Protein AF-A0A3L6Q9P5-F1 (afdb_monomer_lite)

pLDDT: mean 70.02, std 10.24, range [48.38, 85.62]

Radius of gyration: 23.96 Å; chains: 1; bounding box: 40×29×68 Å

Structure (mmCIF, N/CA/C/O backbone):
data_AF-A0A3L6Q9P5-F1
#
_entry.id   AF-A0A3L6Q9P5-F1
#
loop_
_atom_site.group_PDB
_atom_site.id
_atom_site.type_symbol
_atom_site.label_atom_id
_atom_site.label_alt_id
_atom_site.label_comp_id
_atom_site.label_asym_id
_atom_site.label_entity_id
_atom_site.label_seq_id
_atom_site.pdbx_PDB_ins_code
_atom_site.Cartn_x
_atom_site.Cartn_y
_atom_site.Cartn_z
_atom_site.occupancy
_atom_site.B_iso_or_equiv
_atom_site.auth_seq_id
_atom_site.auth_comp_id
_atom_site.auth_asym_id
_atom_site.auth_atom_id
_atom_site.pdbx_PDB_model_num
ATOM 1 N N . MET A 1 1 ? 23.202 17.755 -51.683 1.00 48.38 1 MET A N 1
ATOM 2 C CA . MET A 1 1 ? 22.722 17.726 -50.285 1.00 48.38 1 MET A CA 1
ATOM 3 C C . MET A 1 1 ? 22.447 16.274 -49.878 1.00 48.38 1 MET A C 1
ATOM 5 O O . MET A 1 1 ? 21.316 15.936 -49.593 1.00 48.38 1 MET A O 1
ATOM 9 N N . ALA A 1 2 ? 23.455 15.392 -49.946 1.00 53.84 2 ALA A N 1
ATOM 10 C CA . ALA A 1 2 ? 23.299 13.937 -49.732 1.00 53.84 2 ALA A CA 1
ATOM 11 C C . ALA A 1 2 ? 24.257 13.378 -48.657 1.00 53.84 2 ALA A C 1
ATOM 13 O O . ALA A 1 2 ? 24.239 12.191 -48.345 1.00 53.84 2 ALA A O 1
ATOM 14 N N . SER A 1 3 ? 25.115 14.237 -48.105 1.00 53.34 3 SER A N 1
ATOM 15 C CA . SER A 1 3 ? 26.160 13.870 -47.145 1.00 53.34 3 SER A CA 1
ATOM 16 C C . SER A 1 3 ? 25.655 13.886 -45.698 1.00 53.34 3 SER A C 1
ATOM 18 O O . SER A 1 3 ? 26.234 13.224 -44.838 1.00 53.34 3 SER A O 1
ATOM 20 N N . ASP A 1 4 ? 24.562 14.612 -45.441 1.00 56.06 4 ASP A N 1
ATOM 21 C CA . ASP A 1 4 ? 24.043 14.863 -44.095 1.00 56.06 4 ASP A CA 1
ATOM 22 C C . ASP A 1 4 ? 23.102 13.743 -43.622 1.00 56.06 4 ASP A C 1
ATOM 24 O O . ASP A 1 4 ? 23.199 13.319 -42.473 1.00 56.06 4 ASP A O 1
ATOM 28 N N . ASP A 1 5 ? 22.294 13.152 -44.510 1.00 55.97 5 ASP A N 1
ATOM 29 C CA . ASP A 1 5 ? 21.414 12.014 -44.186 1.00 55.97 5 ASP A CA 1
ATOM 30 C C . ASP A 1 5 ? 22.186 10.725 -43.864 1.00 55.97 5 ASP A C 1
ATOM 32 O O . ASP A 1 5 ? 21.806 9.962 -42.972 1.00 55.97 5 ASP A O 1
ATOM 36 N N . LEU A 1 6 ? 23.320 10.493 -44.540 1.00 53.56 6 LEU A N 1
ATOM 37 C CA . LEU A 1 6 ? 24.189 9.340 -44.273 1.00 53.56 6 LEU A CA 1
ATOM 38 C C . LEU A 1 6 ? 24.917 9.476 -42.921 1.00 53.56 6 LEU A C 1
ATOM 40 O O . LEU A 1 6 ? 25.200 8.477 -42.256 1.00 53.56 6 LEU A O 1
ATOM 44 N N . SER A 1 7 ? 25.214 10.715 -42.514 1.00 59.97 7 SER A N 1
ATOM 45 C CA . SER A 1 7 ? 25.805 11.047 -41.213 1.00 59.97 7 SER A CA 1
ATOM 46 C C . SER A 1 7 ? 24.769 10.912 -40.095 1.00 59.97 7 SER A C 1
ATOM 48 O O . SER A 1 7 ? 25.009 10.225 -39.102 1.00 59.97 7 SER A O 1
ATOM 50 N N . LEU A 1 8 ? 23.569 11.458 -40.306 1.00 57.88 8 LEU A N 1
ATOM 51 C CA . LEU A 1 8 ? 22.449 11.382 -39.373 1.00 57.88 8 LEU A CA 1
ATOM 52 C C . LEU A 1 8 ? 22.024 9.924 -39.120 1.00 57.88 8 LEU A C 1
ATOM 54 O O . LEU A 1 8 ? 21.905 9.500 -37.971 1.00 57.88 8 LEU A O 1
ATOM 58 N N . GLY A 1 9 ? 21.885 9.121 -40.181 1.00 60.25 9 GLY A N 1
ATOM 59 C CA . GLY A 1 9 ? 21.543 7.699 -40.083 1.00 60.25 9 GLY A CA 1
ATOM 60 C C . GLY A 1 9 ? 22.592 6.867 -39.337 1.00 60.25 9 GLY A C 1
ATOM 61 O O . GLY A 1 9 ? 22.243 5.968 -38.571 1.00 60.25 9 GLY A O 1
ATOM 62 N N . ARG A 1 10 ? 23.882 7.198 -39.483 1.00 59.78 10 ARG A N 1
ATOM 63 C CA . ARG A 1 10 ? 24.976 6.574 -38.717 1.00 59.78 10 ARG A CA 1
ATOM 64 C C . ARG A 1 10 ? 24.961 6.969 -37.245 1.00 59.78 10 ARG A C 1
ATOM 66 O O . ARG A 1 10 ? 25.174 6.110 -36.394 1.00 59.78 10 ARG A O 1
ATOM 73 N N . VAL A 1 11 ? 24.669 8.231 -36.938 1.00 59.66 11 VAL A N 1
ATOM 74 C CA . VAL A 1 11 ? 24.519 8.706 -35.556 1.00 59.66 11 VAL A CA 1
ATOM 75 C C . VAL A 1 11 ? 23.348 7.996 -34.874 1.00 59.66 11 VAL A C 1
ATOM 77 O O . VAL A 1 11 ? 23.521 7.474 -33.775 1.00 59.66 11 VAL A O 1
ATOM 80 N N . PHE A 1 12 ? 22.197 7.859 -35.537 1.00 58.56 12 PHE A N 1
ATOM 81 C CA . PHE A 1 12 ? 21.067 7.098 -34.995 1.00 58.56 12 PHE A CA 1
ATOM 82 C C . PHE A 1 12 ? 21.378 5.607 -34.821 1.00 58.56 12 PHE A C 1
ATOM 84 O O . PHE A 1 12 ? 21.049 5.042 -33.780 1.00 58.56 12 PHE A O 1
ATOM 91 N N . ALA A 1 13 ? 22.058 4.969 -35.778 1.00 59.28 13 ALA A N 1
ATOM 92 C CA . ALA A 1 13 ? 22.446 3.562 -35.664 1.00 59.28 13 ALA A CA 1
ATOM 93 C C . ALA A 1 13 ? 23.409 3.309 -34.488 1.00 59.28 13 ALA A C 1
ATOM 95 O O . ALA A 1 13 ? 23.267 2.315 -33.778 1.00 59.28 13 ALA A O 1
ATOM 96 N N . VAL A 1 14 ? 24.350 4.224 -34.233 1.00 58.88 14 VAL A N 1
ATOM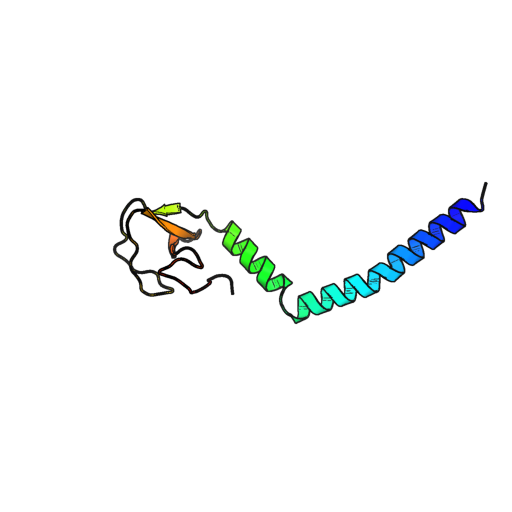 97 C CA . VAL A 1 14 ? 25.256 4.150 -33.076 1.00 58.88 14 VAL A CA 1
ATOM 98 C C . VAL A 1 14 ? 24.503 4.433 -31.775 1.00 58.88 14 VAL A C 1
ATOM 100 O O . VAL A 1 14 ? 24.668 3.698 -30.808 1.00 58.88 14 VAL A O 1
ATOM 103 N N . LEU A 1 15 ? 23.616 5.428 -31.737 1.00 55.50 15 LEU A N 1
ATOM 104 C CA . LEU A 1 15 ? 22.829 5.736 -30.539 1.00 55.50 15 LEU A CA 1
ATOM 105 C C . LEU A 1 15 ? 21.878 4.591 -30.158 1.00 55.50 15 LEU A C 1
ATOM 107 O O . LEU A 1 15 ? 21.799 4.233 -28.984 1.00 55.50 15 LEU A O 1
ATOM 111 N N . LEU A 1 16 ? 21.204 3.965 -31.127 1.00 54.03 16 LEU A N 1
ATOM 112 C CA . LEU A 1 16 ? 20.307 2.821 -30.906 1.00 54.03 16 LEU A CA 1
ATOM 113 C C . LEU A 1 16 ? 21.075 1.509 -30.649 1.00 54.03 16 LEU A C 1
ATOM 115 O O . LEU A 1 16 ? 20.645 0.672 -29.851 1.00 54.03 16 LEU A O 1
ATOM 119 N N . GLY A 1 17 ? 22.242 1.346 -31.276 1.00 57.62 17 GLY A N 1
ATOM 120 C CA . GLY A 1 17 ? 23.120 0.188 -31.099 1.00 57.62 17 GLY A CA 1
ATOM 121 C C . GLY A 1 17 ? 23.878 0.181 -29.769 1.00 57.62 17 GLY A C 1
ATOM 122 O O . GLY A 1 17 ? 24.083 -0.885 -29.202 1.00 57.62 17 GLY A O 1
ATOM 123 N N . VAL A 1 18 ? 24.251 1.350 -29.234 1.00 56.66 18 VAL A N 1
ATOM 124 C CA . VAL A 1 18 ? 24.952 1.493 -27.941 1.00 56.66 18 VAL A CA 1
ATOM 125 C C . VAL A 1 18 ? 23.970 1.543 -26.766 1.00 56.66 18 VAL A C 1
ATOM 127 O O . VAL A 1 18 ? 24.273 1.039 -25.684 1.00 56.66 18 VAL A O 1
ATOM 130 N N . SER A 1 19 ? 22.762 2.075 -26.970 1.00 57.75 19 SER A N 1
ATOM 131 C CA . SER A 1 19 ? 21.704 2.031 -25.950 1.00 57.75 19 SER A CA 1
ATOM 132 C C . SER A 1 19 ? 21.142 0.621 -25.747 1.00 57.75 19 SER A C 1
ATOM 134 O O . SER A 1 19 ? 20.853 0.248 -24.611 1.00 57.75 19 SER A O 1
ATOM 136 N N . SER A 1 20 ? 21.071 -0.200 -26.801 1.00 65.06 20 SER A N 1
ATOM 137 C CA . SER A 1 20 ? 20.572 -1.581 -26.728 1.00 65.06 20 SER A CA 1
ATOM 138 C C . SER A 1 20 ? 21.261 -2.458 -25.671 1.00 65.06 20 SER A C 1
ATOM 140 O O . SER A 1 20 ? 20.558 -2.971 -24.804 1.00 65.06 20 SER A O 1
ATOM 142 N N . PRO A 1 21 ? 22.595 -2.640 -25.643 1.00 72.62 21 PRO A N 1
ATOM 143 C CA . PRO A 1 21 ? 23.235 -3.516 -24.662 1.00 72.62 21 PRO A CA 1
ATOM 144 C C . PRO A 1 21 ? 23.109 -2.985 -23.232 1.00 72.62 21 PRO A C 1
ATOM 146 O O . PRO A 1 21 ? 22.934 -3.774 -22.307 1.00 72.62 21 PRO A O 1
ATOM 149 N N . VAL A 1 22 ? 23.131 -1.663 -23.030 1.00 75.56 22 VAL A N 1
ATOM 150 C CA . VAL A 1 22 ? 22.946 -1.062 -21.699 1.00 75.56 22 VAL A CA 1
ATOM 151 C C . VAL A 1 22 ? 21.527 -1.309 -21.190 1.00 75.56 22 VAL A C 1
ATOM 153 O O . VAL A 1 22 ? 21.354 -1.731 -20.047 1.00 75.56 22 VAL A O 1
ATOM 156 N N . ILE A 1 23 ? 20.517 -1.117 -22.042 1.00 76.81 23 ILE A N 1
ATOM 157 C CA . ILE A 1 23 ? 19.111 -1.374 -21.709 1.00 76.81 23 ILE A CA 1
ATOM 158 C C . ILE A 1 23 ? 18.880 -2.871 -21.471 1.00 76.81 23 ILE A C 1
ATOM 160 O O . ILE A 1 23 ? 18.220 -3.233 -20.499 1.00 76.81 23 ILE A O 1
ATOM 164 N N . ILE A 1 24 ? 19.465 -3.746 -22.293 1.00 78.62 24 ILE A N 1
ATOM 165 C CA . ILE A 1 24 ? 19.357 -5.203 -22.144 1.00 78.62 24 ILE A CA 1
ATOM 166 C C . ILE A 1 24 ? 20.001 -5.660 -20.830 1.00 78.62 24 ILE A C 1
ATOM 168 O O . ILE A 1 24 ? 19.381 -6.408 -20.078 1.00 78.62 24 I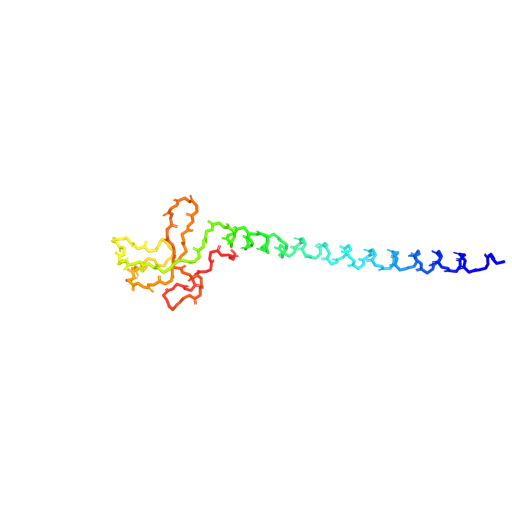LE A O 1
ATOM 172 N N . VAL A 1 25 ? 21.209 -5.192 -20.500 1.00 81.06 25 VAL A N 1
ATOM 173 C CA . VAL A 1 25 ? 21.897 -5.562 -19.250 1.00 81.06 25 VAL A CA 1
ATOM 174 C C . VAL A 1 25 ? 21.175 -4.993 -18.030 1.00 81.06 25 VAL A C 1
ATOM 176 O O . VAL A 1 25 ? 21.013 -5.699 -17.033 1.00 81.06 25 VAL A O 1
ATOM 179 N N . ALA A 1 26 ? 20.710 -3.744 -18.091 1.00 76.88 26 ALA A N 1
ATOM 180 C CA . ALA A 1 26 ? 19.913 -3.145 -17.025 1.00 76.88 26 ALA A CA 1
ATOM 181 C C . ALA A 1 26 ? 18.594 -3.906 -16.822 1.00 76.88 26 ALA A C 1
ATOM 183 O O . ALA A 1 26 ? 18.249 -4.228 -15.685 1.00 76.88 26 ALA A O 1
ATOM 184 N N . GLY A 1 27 ? 17.906 -4.262 -17.910 1.00 74.25 27 GLY A N 1
ATOM 185 C CA . GLY A 1 27 ? 16.691 -5.075 -17.898 1.00 74.25 27 GLY A CA 1
ATOM 186 C C . GLY A 1 27 ? 16.930 -6.472 -17.327 1.00 74.25 27 GLY A C 1
ATOM 187 O O . GLY A 1 27 ? 16.212 -6.890 -16.422 1.00 74.25 27 GLY A O 1
ATOM 188 N N . TYR A 1 28 ? 17.988 -7.158 -17.763 1.00 79.62 28 TYR A N 1
ATOM 189 C CA . TYR A 1 28 ? 18.380 -8.474 -17.255 1.00 79.62 28 TYR A CA 1
ATOM 190 C C . TYR A 1 28 ? 18.711 -8.437 -15.759 1.00 79.62 28 TYR A C 1
ATOM 192 O O . TYR A 1 28 ? 18.215 -9.258 -14.990 1.00 79.62 28 TYR A O 1
ATOM 200 N N . ARG A 1 29 ? 19.488 -7.444 -15.303 1.00 79.62 29 ARG A N 1
ATOM 201 C CA . ARG A 1 29 ? 19.770 -7.253 -13.872 1.00 79.62 29 ARG A CA 1
ATOM 202 C C . ARG A 1 29 ? 18.503 -6.931 -13.086 1.00 79.62 29 ARG A C 1
ATOM 204 O O . ARG A 1 29 ? 18.322 -7.461 -11.993 1.00 79.62 29 ARG A O 1
ATOM 211 N N . ALA A 1 30 ? 17.620 -6.085 -13.608 1.00 69.31 30 ALA A N 1
ATOM 212 C CA . ALA A 1 30 ? 16.368 -5.731 -12.943 1.00 69.31 30 ALA A CA 1
ATOM 213 C C . ALA A 1 30 ? 15.391 -6.920 -12.859 1.00 69.31 30 ALA A C 1
ATOM 215 O O . ALA A 1 30 ? 14.694 -7.066 -11.852 1.00 69.31 30 ALA A O 1
ATOM 216 N N . TYR A 1 31 ? 15.390 -7.789 -13.875 1.00 70.50 31 TYR A N 1
ATOM 217 C CA . TYR A 1 31 ? 14.670 -9.061 -13.895 1.00 70.50 31 TYR A CA 1
ATOM 218 C C . TYR A 1 31 ? 15.248 -10.047 -12.871 1.00 70.50 31 TYR A C 1
ATOM 220 O O . TYR A 1 31 ? 14.529 -10.509 -11.990 1.00 70.50 31 TYR A O 1
ATOM 228 N N . HIS A 1 32 ? 16.561 -10.292 -12.907 1.00 71.50 32 HIS A N 1
ATOM 229 C CA . HIS A 1 32 ? 17.230 -11.260 -12.031 1.00 71.50 32 HIS A CA 1
ATOM 230 C C . HIS A 1 32 ? 17.235 -10.839 -10.552 1.00 71.50 32 HIS A C 1
ATOM 232 O O . HIS A 1 32 ? 17.180 -11.674 -9.656 1.00 71.50 32 HIS A O 1
ATOM 238 N N . THR A 1 33 ? 17.287 -9.538 -10.262 1.00 74.62 33 THR A N 1
ATOM 239 C CA . THR A 1 33 ? 17.170 -9.018 -8.884 1.00 74.62 33 THR A CA 1
ATOM 240 C C . THR A 1 33 ? 15.719 -8.940 -8.398 1.00 74.62 33 THR A C 1
ATOM 242 O O . THR A 1 33 ? 15.471 -8.510 -7.267 1.00 74.62 33 THR A O 1
ATOM 24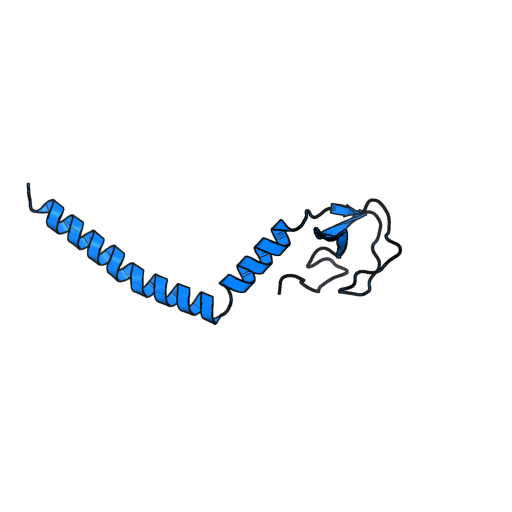5 N N . GLY A 1 34 ? 14.743 -9.277 -9.248 1.00 66.06 34 GLY A N 1
ATOM 246 C CA . GLY A 1 34 ? 13.318 -9.157 -8.947 1.00 66.06 34 GLY A CA 1
ATOM 247 C C . GLY A 1 34 ? 12.867 -7.719 -8.673 1.00 66.06 34 GLY A C 1
ATOM 248 O O . GLY A 1 34 ? 11.793 -7.517 -8.116 1.00 66.06 34 GLY A O 1
ATOM 249 N N . ARG A 1 35 ? 13.671 -6.702 -9.020 1.00 67.25 35 ARG A N 1
ATOM 250 C CA . ARG A 1 35 ? 13.373 -5.287 -8.736 1.00 67.25 35 ARG A CA 1
ATOM 251 C C . ARG A 1 35 ? 12.109 -4.833 -9.465 1.00 67.25 35 ARG A C 1
ATOM 253 O O . ARG A 1 35 ? 11.307 -4.104 -8.889 1.00 67.25 35 ARG A O 1
ATOM 260 N N . LEU A 1 36 ? 11.908 -5.306 -10.696 1.00 65.81 36 LEU A N 1
ATOM 261 C CA . LEU A 1 36 ? 10.685 -5.036 -11.457 1.00 65.81 36 LEU A CA 1
ATOM 262 C C . LEU A 1 36 ? 9.477 -5.727 -10.822 1.00 65.81 36 LEU A C 1
ATOM 264 O O . LEU A 1 36 ? 8.464 -5.079 -10.599 1.00 65.81 36 LEU A O 1
ATOM 268 N N . ALA A 1 37 ? 9.602 -7.006 -10.457 1.00 66.88 37 ALA A N 1
ATOM 269 C CA . ALA A 1 37 ? 8.521 -7.758 -9.820 1.00 66.88 37 ALA A CA 1
ATOM 270 C C . ALA A 1 37 ? 8.099 -7.143 -8.474 1.00 66.88 37 ALA A C 1
ATOM 272 O O . ALA A 1 37 ? 6.905 -7.008 -8.214 1.00 66.88 37 ALA A O 1
ATOM 273 N N . ARG A 1 38 ? 9.065 -6.708 -7.654 1.00 65.12 38 ARG A N 1
ATOM 274 C CA . ARG A 1 38 ? 8.822 -6.005 -6.385 1.00 65.12 38 ARG A CA 1
ATOM 275 C C . ARG A 1 38 ? 8.186 -4.636 -6.598 1.00 65.12 38 ARG A C 1
ATOM 277 O O . ARG A 1 38 ? 7.166 -4.338 -5.988 1.00 65.12 38 ARG A O 1
ATOM 284 N N . GLY A 1 39 ? 8.714 -3.837 -7.526 1.00 65.81 39 GLY A N 1
ATOM 285 C CA . GLY A 1 39 ? 8.117 -2.547 -7.882 1.00 65.81 39 GLY A CA 1
ATOM 286 C C . GLY A 1 39 ? 6.677 -2.685 -8.385 1.00 65.81 39 GLY A C 1
ATOM 287 O O . GLY A 1 39 ? 5.811 -1.897 -8.014 1.00 65.81 39 GLY A O 1
ATOM 288 N N . TRP A 1 40 ? 6.396 -3.725 -9.173 1.00 65.38 40 TRP A N 1
ATOM 289 C CA . TRP A 1 40 ? 5.064 -3.977 -9.719 1.00 65.38 40 TRP A CA 1
ATOM 290 C C . TRP A 1 40 ? 4.089 -4.540 -8.684 1.00 65.38 40 TRP A C 1
ATOM 292 O O . TRP A 1 40 ? 2.924 -4.148 -8.679 1.00 65.38 40 TRP A O 1
ATOM 302 N N . ARG A 1 41 ? 4.559 -5.391 -7.759 1.00 63.03 41 ARG A N 1
ATOM 303 C CA . ARG A 1 41 ? 3.789 -5.774 -6.567 1.00 63.03 41 ARG A CA 1
ATOM 304 C C . ARG A 1 41 ? 3.443 -4.544 -5.741 1.00 63.03 41 ARG A C 1
ATOM 306 O O . ARG A 1 41 ? 2.265 -4.320 -5.505 1.00 63.03 41 ARG A O 1
ATOM 313 N N . ARG A 1 42 ? 4.424 -3.701 -5.408 1.00 62.62 42 ARG A N 1
ATOM 314 C CA . ARG A 1 42 ? 4.218 -2.469 -4.634 1.00 62.62 42 ARG A CA 1
ATOM 315 C C . ARG A 1 42 ? 3.192 -1.539 -5.279 1.00 62.62 42 ARG A C 1
ATOM 317 O O . ARG A 1 42 ? 2.292 -1.065 -4.595 1.00 62.62 42 ARG A O 1
ATOM 324 N N . LEU A 1 43 ? 3.282 -1.330 -6.595 1.00 61.62 43 LEU A N 1
ATOM 325 C CA . LEU A 1 43 ? 2.295 -0.556 -7.355 1.00 61.62 43 LEU A CA 1
ATOM 326 C C . LEU A 1 43 ? 0.907 -1.204 -7.337 1.00 61.62 43 LEU A C 1
ATOM 328 O O . LEU A 1 43 ? -0.078 -0.494 -7.168 1.00 61.62 43 LEU A O 1
ATOM 332 N N . ARG A 1 44 ? 0.814 -2.534 -7.462 1.00 65.62 44 ARG A N 1
ATOM 333 C CA . ARG A 1 44 ? -0.458 -3.256 -7.326 1.00 65.62 44 ARG A CA 1
ATOM 334 C C . ARG A 1 44 ? -1.067 -3.067 -5.948 1.00 65.62 44 ARG A C 1
ATOM 336 O O . ARG A 1 44 ? -2.230 -2.708 -5.876 1.00 65.62 44 ARG A O 1
ATOM 343 N N . VAL A 1 45 ? -0.307 -3.251 -4.870 1.00 61.50 45 VAL A N 1
ATOM 344 C CA . VAL A 1 45 ? -0.845 -3.035 -3.523 1.00 61.50 45 VAL A CA 1
ATOM 345 C C . VAL A 1 45 ? -1.235 -1.563 -3.350 1.00 61.50 45 VAL A C 1
ATOM 347 O O . VAL A 1 45 ? -2.293 -1.274 -2.796 1.00 61.50 45 VAL A O 1
ATOM 350 N N . TRP A 1 46 ? -0.439 -0.603 -3.845 1.00 58.44 46 TRP A N 1
ATOM 351 C CA . TRP A 1 46 ? -0.787 0.835 -3.832 1.00 58.44 46 TRP A CA 1
ATOM 352 C C . TRP A 1 46 ? -2.079 1.144 -4.586 1.00 58.44 46 TRP A C 1
ATOM 354 O O . TRP A 1 46 ? -2.845 1.994 -4.147 1.00 58.44 46 TRP A O 1
ATOM 364 N N . ALA A 1 47 ? -2.354 0.418 -5.664 1.00 60.22 47 ALA A N 1
ATOM 365 C CA . ALA A 1 47 ? -3.587 0.542 -6.427 1.00 60.22 47 ALA A CA 1
ATOM 366 C C . ALA A 1 47 ? -4.796 -0.182 -5.796 1.00 60.22 47 ALA A C 1
ATOM 368 O O . ALA A 1 47 ? -5.917 0.056 -6.233 1.00 60.22 47 ALA A O 1
ATOM 369 N N . LEU A 1 48 ? -4.603 -1.059 -4.799 1.00 59.91 48 LEU A N 1
ATOM 370 C CA . LEU A 1 48 ? -5.647 -1.955 -4.267 1.00 59.91 48 LEU A CA 1
ATOM 371 C C . LEU A 1 48 ? -6.567 -1.349 -3.188 1.00 59.91 48 LEU A C 1
ATOM 373 O O . LEU A 1 48 ? -7.464 -2.049 -2.720 1.00 59.91 48 LEU A O 1
ATOM 377 N N . GLY A 1 49 ? -6.392 -0.083 -2.809 1.00 58.41 49 GLY A N 1
ATOM 378 C CA . GLY A 1 49 ? -7.311 0.599 -1.892 1.00 58.41 49 GLY A CA 1
ATOM 379 C C . GLY A 1 49 ? -6.641 1.722 -1.109 1.00 58.41 49 GLY A C 1
ATOM 380 O O . GLY A 1 49 ? -5.503 1.585 -0.653 1.00 58.41 49 GLY A O 1
ATOM 381 N N . GLY A 1 50 ? -7.338 2.858 -1.028 1.00 66.50 50 GLY A N 1
ATOM 382 C CA . GLY A 1 50 ? -6.839 4.096 -0.438 1.00 66.50 50 GLY A CA 1
ATOM 383 C C . GLY A 1 50 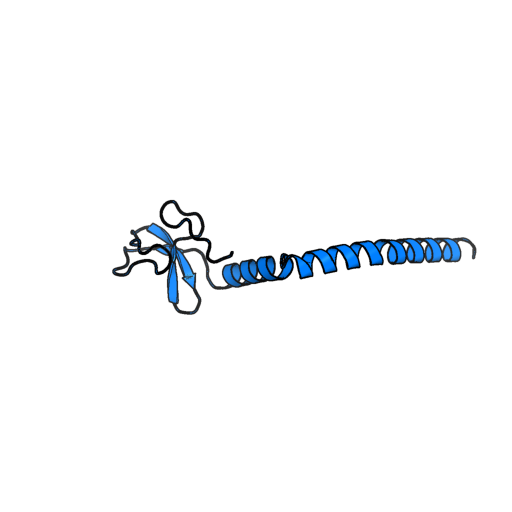? -6.501 3.945 1.042 1.00 66.50 50 GLY A C 1
ATOM 384 O O . GLY A 1 50 ? -7.150 3.202 1.773 1.00 66.50 50 GLY A O 1
ATOM 385 N N . VAL A 1 51 ? -5.469 4.664 1.478 1.00 69.25 51 VAL A N 1
ATOM 386 C CA . VAL A 1 51 ? -5.214 4.869 2.905 1.00 69.25 51 VAL A CA 1
ATOM 387 C C . VAL A 1 51 ? -6.375 5.688 3.454 1.00 69.25 51 VAL A C 1
ATOM 389 O O . VAL A 1 51 ? -6.642 6.787 2.966 1.00 69.25 51 VAL A O 1
ATOM 392 N N . THR A 1 52 ? -7.068 5.142 4.441 1.00 75.19 52 THR A N 1
ATOM 393 C CA . THR A 1 52 ? -8.208 5.777 5.097 1.00 75.19 52 THR A CA 1
ATOM 394 C C . THR A 1 52 ? -7.917 5.918 6.579 1.00 75.19 52 THR A C 1
ATOM 396 O O . THR A 1 52 ? -7.279 5.054 7.177 1.00 75.19 52 THR A O 1
ATOM 399 N N . ASN A 1 53 ? -8.402 6.999 7.183 1.00 80.69 53 ASN A N 1
ATOM 400 C CA . ASN A 1 53 ? -8.420 7.101 8.636 1.00 80.69 53 ASN A CA 1
ATOM 401 C C . ASN A 1 53 ? -9.613 6.318 9.158 1.00 80.69 53 ASN A C 1
ATOM 403 O O . ASN A 1 53 ? -10.727 6.477 8.661 1.00 80.69 53 ASN A O 1
ATOM 407 N N . LEU A 1 54 ? -9.366 5.472 10.145 1.00 81.06 54 LEU A N 1
ATOM 408 C CA . LEU A 1 54 ? -10.407 4.690 10.777 1.00 81.06 54 LEU A CA 1
ATOM 409 C C . LEU A 1 54 ? -11.289 5.606 11.643 1.00 81.06 54 LEU A C 1
ATOM 411 O O . LEU A 1 54 ? -10.771 6.374 12.448 1.00 81.06 54 LEU A O 1
ATOM 415 N N . GLU A 1 55 ? -12.611 5.568 11.486 1.00 80.25 55 GLU A N 1
ATOM 416 C CA . GLU A 1 55 ? -13.509 6.451 12.253 1.00 80.25 55 GLU A CA 1
ATOM 417 C C . GLU A 1 55 ? -13.674 5.992 13.712 1.00 80.25 55 GLU A C 1
ATOM 419 O O . GLU A 1 55 ? -13.738 6.821 14.621 1.00 80.25 55 GLU A O 1
ATOM 424 N N . GLU A 1 56 ? -13.661 4.679 13.945 1.00 81.19 56 GLU A N 1
ATOM 425 C CA . GLU A 1 56 ? -13.856 4.043 15.250 1.00 81.19 56 GLU A CA 1
ATOM 426 C C . GLU A 1 56 ? -12.920 2.837 15.413 1.00 81.19 56 GLU A C 1
ATOM 428 O O . GLU A 1 56 ? -12.539 2.216 14.427 1.00 81.19 56 GLU A O 1
ATOM 433 N N . ALA A 1 57 ? -12.536 2.496 16.645 1.00 82.44 57 ALA A N 1
ATOM 434 C CA . ALA A 1 57 ? -11.679 1.342 16.915 1.00 82.44 57 ALA A CA 1
ATOM 435 C C . ALA A 1 57 ? -12.315 0.028 16.418 1.00 82.44 57 ALA A C 1
ATOM 437 O O . ALA A 1 57 ? -13.506 -0.216 16.616 1.00 82.44 57 ALA A O 1
ATOM 438 N N . LEU A 1 58 ? -11.514 -0.844 15.801 1.00 83.25 58 LEU A N 1
ATOM 439 C CA . LEU A 1 58 ? -11.992 -2.149 15.336 1.00 83.25 58 LEU A CA 1
ATOM 440 C C . LEU A 1 58 ? -11.862 -3.194 16.446 1.00 83.25 58 LEU A C 1
ATOM 442 O O . LEU A 1 58 ? -10.853 -3.267 17.142 1.00 83.25 58 LEU A O 1
ATOM 446 N N . GLY A 1 59 ? -12.872 -4.059 16.564 1.00 83.31 59 GLY A N 1
ATOM 447 C CA . GLY A 1 59 ? -12.888 -5.164 17.532 1.00 83.31 59 GLY A CA 1
ATOM 448 C C . GLY A 1 59 ? -12.003 -6.362 17.163 1.00 83.31 59 GLY A C 1
ATOM 449 O O . GLY A 1 59 ? -12.020 -7.368 17.867 1.00 83.31 59 GLY A O 1
ATOM 450 N N . TYR A 1 60 ? -11.260 -6.286 16.058 1.00 82.62 60 TYR A N 1
ATOM 451 C CA . TYR A 1 60 ? -10.301 -7.303 15.625 1.00 82.62 60 TYR A CA 1
ATOM 452 C C . TYR A 1 60 ? -8.907 -6.694 15.470 1.00 82.62 60 TYR A C 1
ATOM 454 O O . TYR A 1 60 ? -8.760 -5.487 15.287 1.00 82.62 60 TYR A O 1
ATOM 462 N N . SER A 1 61 ? -7.877 -7.535 15.546 1.00 85.62 61 SER A N 1
ATOM 463 C CA . SER A 1 61 ? -6.484 -7.113 15.415 1.00 85.62 61 SER A CA 1
ATOM 464 C C . SER A 1 61 ? -5.973 -7.208 13.979 1.00 85.62 61 SER A C 1
ATOM 466 O O . SER A 1 61 ? -6.494 -7.946 13.138 1.00 85.62 61 SER A O 1
ATOM 468 N N . CYS A 1 62 ? -4.916 -6.455 13.688 1.00 81.69 62 CYS A N 1
ATOM 469 C CA . CYS A 1 62 ? -4.207 -6.535 12.423 1.00 81.69 62 CYS A CA 1
ATOM 470 C C . CYS A 1 62 ? -3.551 -7.913 12.270 1.00 81.69 62 CYS A C 1
ATOM 472 O O . CYS A 1 62 ? -2.671 -8.274 13.047 1.00 81.69 62 CYS A O 1
ATOM 474 N N . ALA A 1 63 ? -3.882 -8.657 11.213 1.00 79.69 63 ALA A N 1
ATOM 475 C CA . ALA A 1 63 ? -3.323 -9.993 10.975 1.00 79.69 63 ALA A CA 1
ATOM 476 C C . ALA A 1 63 ? -1.792 -10.021 10.744 1.00 79.69 63 ALA A C 1
ATOM 478 O O . ALA A 1 63 ? -1.195 -11.093 10.738 1.00 79.69 63 ALA A O 1
ATOM 479 N N . MET A 1 64 ? -1.151 -8.860 10.542 1.00 77.19 64 MET A N 1
ATOM 480 C CA . MET A 1 64 ? 0.302 -8.744 10.339 1.00 77.19 64 MET A CA 1
ATOM 481 C C . MET A 1 64 ? 1.092 -8.569 11.641 1.00 77.19 64 MET A C 1
ATOM 483 O O . MET A 1 64 ? 2.165 -9.146 11.778 1.00 77.19 64 MET A O 1
ATOM 487 N N . CYS A 1 65 ? 0.603 -7.754 12.580 1.00 80.00 65 CYS A N 1
ATOM 488 C CA . CYS A 1 65 ? 1.305 -7.460 13.840 1.00 80.00 65 CYS A CA 1
ATOM 489 C C . CYS A 1 65 ? 0.546 -7.914 15.089 1.00 80.00 65 CYS A C 1
ATOM 491 O O . CYS A 1 65 ? 1.086 -7.824 16.181 1.00 80.00 65 CYS A O 1
ATOM 493 N N . SER A 1 66 ? -0.677 -8.427 14.942 1.00 81.56 66 SER A N 1
ATOM 494 C CA . SER A 1 66 ? -1.596 -8.787 16.032 1.00 81.56 66 SER A CA 1
ATOM 495 C C . SER A 1 66 ? -2.004 -7.628 16.953 1.00 81.56 66 SER A C 1
ATOM 497 O O . SER A 1 66 ? -2.679 -7.868 17.951 1.00 81.56 66 SER A O 1
ATOM 499 N N . GLU A 1 67 ? -1.661 -6.387 16.601 1.00 83.88 67 GLU A N 1
ATOM 500 C CA . GLU A 1 67 ? -2.033 -5.180 17.349 1.00 83.88 67 GLU A CA 1
ATOM 501 C C . GLU A 1 67 ? -3.461 -4.720 17.027 1.00 83.88 67 GLU A C 1
ATOM 503 O O . GLU A 1 67 ? -4.000 -5.013 15.954 1.00 83.88 67 GLU A O 1
ATOM 508 N N . SER A 1 68 ? -4.078 -4.003 17.967 1.00 85.31 68 S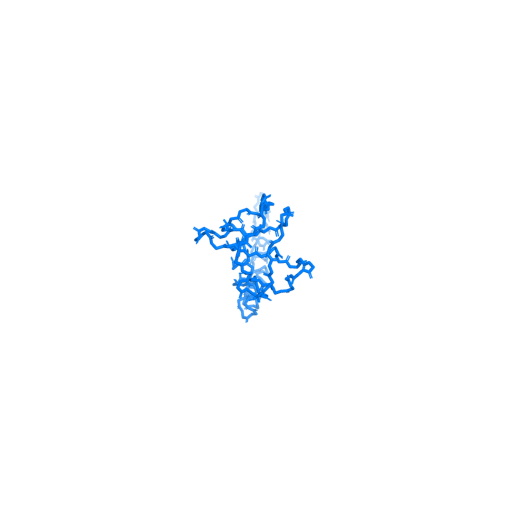ER A N 1
ATOM 509 C CA . SER A 1 68 ? -5.419 -3.434 17.813 1.00 85.31 68 SER A CA 1
ATOM 510 C C . SER A 1 68 ? -5.410 -2.109 17.051 1.00 85.31 68 SER A C 1
ATOM 512 O O . SER A 1 68 ? -4.455 -1.326 17.117 1.00 85.31 68 SER A O 1
ATOM 514 N N . PHE A 1 69 ? -6.527 -1.831 16.381 1.00 84.81 69 PHE A N 1
ATOM 515 C CA . PHE A 1 69 ? -6.757 -0.566 15.696 1.00 84.81 69 PHE A CA 1
ATOM 516 C C . PHE A 1 69 ? -7.423 0.453 16.612 1.00 84.81 69 PHE A C 1
ATOM 518 O O . PHE A 1 69 ? -8.476 0.170 17.185 1.00 84.81 69 PHE A O 1
ATOM 525 N N . ASP A 1 70 ? -6.855 1.654 16.677 1.00 85.00 70 ASP A N 1
ATOM 526 C CA . ASP A 1 70 ? -7.458 2.768 17.404 1.00 85.00 70 ASP A CA 1
ATOM 527 C C . ASP A 1 70 ? -8.268 3.679 16.477 1.00 85.00 70 ASP A C 1
ATOM 529 O O . ASP A 1 70 ? -8.032 3.771 15.269 1.00 85.00 70 ASP A O 1
ATOM 533 N N . ALA A 1 71 ? -9.221 4.408 17.058 1.00 84.38 71 ALA A N 1
ATOM 534 C CA . ALA A 1 71 ? -9.929 5.454 16.333 1.00 84.38 71 ALA A CA 1
ATOM 535 C C . ALA A 1 71 ? -8.932 6.501 15.802 1.00 84.38 71 ALA A C 1
ATOM 537 O O . ALA A 1 71 ? -8.017 6.923 16.512 1.00 84.38 71 ALA A O 1
ATOM 538 N N . ARG A 1 72 ? -9.157 6.964 14.569 1.00 82.56 72 ARG A N 1
ATOM 539 C CA . ARG A 1 72 ? -8.308 7.888 13.792 1.00 82.56 72 ARG A CA 1
ATOM 540 C C . ARG A 1 72 ? -6.956 7.328 13.361 1.00 82.56 72 ARG A C 1
ATOM 542 O O . ARG A 1 72 ? -6.109 8.092 12.906 1.00 82.56 72 ARG A O 1
ATOM 549 N N . GLU A 1 73 ? -6.743 6.025 13.485 1.00 82.31 73 GLU A N 1
ATOM 550 C CA . GLU A 1 73 ? -5.523 5.405 12.992 1.00 82.31 73 GLU A CA 1
ATOM 551 C C . GLU A 1 73 ? -5.534 5.307 11.457 1.00 82.31 73 GLU A C 1
ATOM 553 O O . GLU A 1 73 ? -6.562 5.012 10.839 1.00 82.31 73 GLU A O 1
ATOM 558 N N . GLU A 1 74 ? -4.383 5.565 10.829 1.00 81.38 74 GLU A N 1
ATOM 559 C CA . GLU A 1 74 ? -4.218 5.393 9.386 1.00 81.38 74 GLU A CA 1
ATOM 560 C C . GLU A 1 74 ? -4.139 3.906 9.044 1.00 81.38 74 GLU A C 1
ATOM 562 O O . GLU A 1 74 ? -3.153 3.211 9.327 1.00 81.38 74 GLU A O 1
ATOM 567 N N . VAL A 1 75 ? -5.176 3.429 8.370 1.00 81.31 75 VAL A N 1
ATOM 568 C CA . VAL A 1 75 ? -5.295 2.042 7.947 1.00 81.31 75 VAL A CA 1
ATOM 569 C C . VAL A 1 75 ? -5.372 1.945 6.434 1.00 81.31 75 VAL A C 1
ATOM 571 O O . VAL A 1 75 ? -5.698 2.889 5.712 1.00 81.31 75 VAL A O 1
ATOM 574 N N . ARG A 1 76 ? -5.031 0.767 5.935 1.00 79.50 76 ARG A N 1
ATOM 575 C CA . ARG A 1 76 ? -5.138 0.400 4.537 1.00 79.50 76 ARG A CA 1
ATOM 576 C C . ARG A 1 76 ? -6.188 -0.684 4.411 1.00 79.50 76 ARG A C 1
ATOM 578 O O . ARG A 1 76 ? -6.010 -1.781 4.941 1.00 79.50 76 ARG A O 1
ATOM 585 N N . THR A 1 77 ? -7.238 -0.378 3.669 1.00 79.12 77 THR A N 1
ATOM 586 C CA . THR A 1 77 ? -8.297 -1.333 3.358 1.00 79.12 77 THR A CA 1
ATOM 587 C C . THR A 1 77 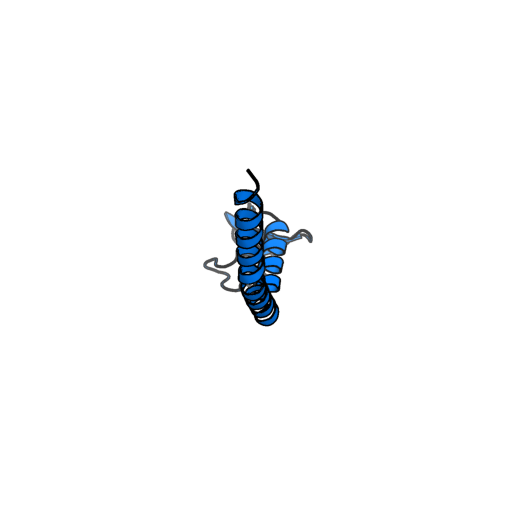? -8.029 -1.920 1.981 1.00 79.12 77 THR A C 1
ATOM 589 O O . THR A 1 77 ? -7.855 -1.188 1.007 1.00 79.12 77 THR A O 1
ATOM 592 N N . LEU A 1 78 ? -7.933 -3.245 1.899 1.00 74.75 78 LEU A N 1
ATOM 593 C CA . LEU A 1 78 ? -7.818 -3.953 0.626 1.00 74.75 78 LEU A CA 1
ATOM 594 C C . LEU A 1 78 ? -9.196 -4.095 -0.029 1.00 74.75 78 LEU A C 1
ATOM 596 O O . LEU A 1 78 ? -10.210 -4.121 0.653 1.00 74.75 78 LEU A O 1
ATOM 600 N N . SER A 1 79 ? -9.232 -4.322 -1.344 1.00 74.62 79 SER A N 1
ATOM 601 C CA . SER A 1 79 ? -10.471 -4.632 -2.090 1.00 74.62 79 SER A CA 1
ATOM 602 C C . SER A 1 79 ? -11.272 -5.849 -1.589 1.00 74.62 79 SER A C 1
ATOM 604 O O . SER A 1 79 ? -12.398 -6.056 -2.020 1.00 74.62 79 SER A O 1
ATOM 606 N N . CYS A 1 80 ? -10.684 -6.681 -0.725 1.00 76.44 80 CYS A N 1
ATOM 607 C CA . CYS A 1 80 ? -11.352 -7.797 -0.051 1.00 76.44 80 CYS A CA 1
ATOM 608 C C . CYS A 1 80 ? -11.829 -7.431 1.367 1.00 76.44 80 CYS A C 1
ATOM 610 O O . CYS A 1 80 ? -11.966 -8.325 2.197 1.00 76.44 80 CYS A O 1
ATOM 612 N N . ASP A 1 81 ? -11.976 -6.135 1.654 1.00 75.81 81 ASP A N 1
ATOM 613 C CA . ASP A 1 81 ? -12.399 -5.526 2.924 1.00 75.81 81 ASP A CA 1
ATOM 614 C C . ASP A 1 81 ? -11.534 -5.859 4.151 1.00 75.81 81 ASP A C 1
ATOM 616 O O . ASP A 1 81 ? -11.851 -5.491 5.280 1.00 75.81 81 ASP A O 1
ATOM 620 N N . HIS A 1 82 ? -10.381 -6.497 3.948 1.00 80.19 82 HIS A N 1
ATOM 621 C CA . HIS A 1 82 ? -9.404 -6.692 5.011 1.00 80.19 82 HIS A CA 1
ATOM 622 C C . HIS A 1 82 ? -8.654 -5.387 5.295 1.00 80.19 82 HIS A C 1
ATOM 624 O O . HIS A 1 82 ? -8.107 -4.755 4.384 1.00 80.19 82 HIS A O 1
ATOM 630 N N . VAL A 1 83 ? -8.598 -5.021 6.576 1.00 80.06 83 VAL A N 1
ATOM 631 C CA . VAL A 1 83 ? -7.966 -3.796 7.075 1.00 80.06 83 VAL A CA 1
ATOM 632 C C . VAL A 1 83 ? -6.620 -4.129 7.710 1.00 80.06 83 VAL A C 1
ATOM 634 O O . VAL A 1 83 ? -6.510 -5.047 8.521 1.00 80.06 83 VAL A O 1
ATOM 637 N N . PHE A 1 84 ? -5.595 -3.362 7.350 1.00 81.19 84 PHE A N 1
ATOM 638 C CA . PHE A 1 84 ? -4.240 -3.476 7.885 1.00 81.19 84 PHE A CA 1
ATOM 639 C C . PHE A 1 84 ? -3.738 -2.106 8.329 1.00 81.19 84 PHE A C 1
ATOM 641 O O . PHE A 1 84 ? -4.150 -1.090 7.773 1.00 81.19 84 PHE A O 1
ATOM 648 N N . HIS A 1 85 ? -2.808 -2.050 9.282 1.00 82.94 85 HIS A N 1
ATOM 649 C CA . HIS A 1 85 ? -2.123 -0.789 9.571 1.00 82.94 85 HIS A CA 1
ATOM 650 C C . HIS A 1 85 ? -1.347 -0.320 8.341 1.00 82.94 85 HIS A C 1
ATOM 652 O O . HIS A 1 85 ? -0.831 -1.126 7.553 1.00 82.94 85 HIS A O 1
ATOM 658 N N . ARG A 1 86 ? -1.221 0.999 8.184 1.00 74.50 86 ARG A N 1
ATOM 659 C CA . ARG A 1 86 ? -0.347 1.555 7.156 1.00 74.50 86 ARG A CA 1
ATOM 660 C C . ARG A 1 86 ? 1.084 1.040 7.357 1.00 74.50 86 ARG A C 1
ATOM 662 O O . ARG A 1 86 ? 1.594 0.990 8.478 1.00 74.50 86 ARG A O 1
ATOM 669 N N . CYS A 1 87 ? 1.725 0.652 6.254 1.00 67.56 87 CYS A N 1
ATOM 670 C CA . CYS A 1 87 ? 3.119 0.218 6.260 1.00 67.56 87 CYS A CA 1
ATOM 671 C C . CYS A 1 87 ? 4.004 1.305 6.880 1.00 67.56 87 CYS A C 1
ATOM 673 O O . CYS A 1 87 ? 3.887 2.473 6.503 1.00 67.56 87 CYS A O 1
ATOM 675 N N . ASN A 1 88 ? 4.917 0.898 7.767 1.00 63.88 88 ASN A N 1
ATOM 676 C CA . ASN A 1 88 ? 5.841 1.792 8.468 1.00 63.88 88 ASN A CA 1
ATOM 677 C C . ASN A 1 88 ? 5.159 2.736 9.483 1.00 63.88 88 ASN A C 1
ATOM 679 O O . ASN A 1 88 ? 5.674 3.818 9.757 1.00 63.88 88 ASN A O 1
ATOM 683 N N . SER A 1 89 ? 4.003 2.332 10.016 1.00 66.56 89 SER A N 1
ATOM 684 C CA . SER A 1 89 ? 3.382 2.972 11.180 1.00 66.56 89 SER A CA 1
ATOM 685 C C . SER A 1 89 ? 4.107 2.574 12.468 1.00 66.56 89 SER A C 1
ATOM 687 O O . SER A 1 89 ? 4.795 1.550 12.516 1.00 66.56 89 SER A O 1
ATOM 689 N N . ASP A 1 90 ? 3.921 3.361 13.529 1.00 68.62 90 ASP A N 1
ATOM 690 C CA . ASP A 1 90 ? 4.549 3.117 14.833 1.00 68.62 90 ASP A CA 1
ATOM 691 C C . ASP A 1 90 ? 4.211 1.726 15.400 1.00 68.62 90 ASP A C 1
ATOM 693 O O . ASP A 1 90 ? 5.051 1.102 16.052 1.00 68.62 90 ASP A O 1
ATOM 697 N N . LYS A 1 91 ? 3.011 1.210 15.089 1.00 69.56 91 LYS A N 1
ATOM 698 C CA . LYS A 1 91 ? 2.530 -0.109 15.525 1.00 69.56 91 LYS A CA 1
ATOM 699 C C . LYS A 1 91 ? 2.898 -1.255 14.583 1.00 69.56 91 LYS A C 1
ATOM 701 O O . LYS A 1 91 ? 3.153 -2.365 15.041 1.00 69.56 91 LYS A O 1
ATOM 706 N N . CYS A 1 92 ? 2.934 -1.025 13.267 1.00 69.81 92 CYS A N 1
ATOM 707 C CA . CYS A 1 92 ? 3.165 -2.085 12.286 1.00 69.81 92 CYS A CA 1
ATOM 708 C C . CYS A 1 92 ? 4.372 -1.774 11.397 1.00 69.81 92 CYS A C 1
ATOM 710 O O . CYS A 1 92 ? 4.285 -1.099 10.366 1.00 69.81 92 CYS A O 1
ATOM 712 N N . LYS A 1 93 ? 5.518 -2.341 11.791 1.00 68.94 93 LYS A N 1
ATOM 713 C CA . LYS A 1 93 ? 6.769 -2.295 11.017 1.00 68.94 93 LYS A CA 1
ATOM 714 C C . LYS A 1 93 ? 6.805 -3.305 9.869 1.00 68.94 93 LYS A C 1
ATOM 716 O O . LYS A 1 93 ? 7.728 -3.269 9.061 1.00 68.94 93 LYS A O 1
ATOM 721 N N . HIS A 1 94 ? 5.828 -4.210 9.795 1.00 64.81 94 HIS A N 1
ATOM 722 C CA . HIS A 1 94 ? 5.761 -5.195 8.725 1.00 64.81 94 HIS A CA 1
ATOM 723 C C . HIS A 1 94 ? 5.273 -4.546 7.432 1.00 64.81 94 HIS A C 1
ATOM 725 O O . HIS A 1 94 ? 4.198 -3.949 7.357 1.00 64.81 94 HIS A O 1
ATOM 731 N N . VAL A 1 95 ? 6.112 -4.650 6.407 1.00 61.34 95 VAL A N 1
ATOM 732 C CA . VAL A 1 95 ? 5.838 -4.130 5.075 1.00 61.34 95 VAL A CA 1
ATOM 733 C C . VAL A 1 95 ? 5.135 -5.234 4.294 1.00 61.34 95 VAL A C 1
ATOM 735 O O . VAL A 1 95 ? 5.731 -6.254 3.973 1.00 61.34 95 VAL A O 1
ATOM 738 N N . ILE A 1 96 ? 3.856 -5.024 3.976 1.00 58.09 96 ILE A N 1
ATOM 739 C CA . ILE A 1 96 ? 3.080 -5.920 3.094 1.00 58.09 96 ILE A CA 1
ATOM 740 C C . ILE A 1 96 ? 3.685 -5.947 1.672 1.00 58.09 96 ILE A C 1
ATOM 742 O O . ILE A 1 96 ? 3.436 -6.861 0.889 1.00 58.09 96 ILE A O 1
ATOM 746 N N . ASP A 1 97 ? 4.484 -4.928 1.343 1.00 53.88 97 ASP A N 1
ATOM 747 C CA . ASP A 1 97 ? 5.058 -4.676 0.023 1.00 53.88 97 ASP A CA 1
ATOM 748 C C . ASP A 1 97 ? 6.451 -5.326 -0.230 1.00 53.88 97 ASP A C 1
ATOM 750 O O . ASP A 1 97 ? 6.985 -5.107 -1.323 1.00 53.88 97 ASP A O 1
ATOM 754 N N . ASP A 1 98 ? 7.049 -6.070 0.720 1.00 50.78 98 ASP A N 1
ATOM 755 C CA . ASP A 1 98 ? 8.404 -6.672 0.583 1.00 50.78 98 ASP A CA 1
ATOM 756 C C . ASP A 1 98 ? 8.422 -8.087 -0.036 1.00 50.78 98 ASP A C 1
ATOM 758 O O . ASP A 1 98 ? 7.572 -8.935 0.326 1.00 50.78 98 ASP A O 1
#

Foldseek 3Di:
DPPVVVVVVVVVCCVCVVVVVVCVVVVVVCVVVCVVVLVVLLVVLVVFFDFDFAQAWDPAAAPQQRHTGHHRFTWTAGPVRRIHHDDPDPRHVDDPSD

Sequence (98 aa):
MASDDLSLGRVFAVLLGVSSPVIIVAGYRAYHTGRLARGWRRLRVWALGGVTNLEEALGYSCAMCSESFDAREEVRTLSCDHVFHRCNSDKCKHVIDD

Organism: Panicum miliaceum (NCBI:txid4540)

Secondary structure (DSSP, 8-state):
--HHHHHHHHHHHHHHHHHHHHHHHHHHHHHHTTHHHHHHHHHHHHHT--EEE-SS--SSB-TTT-PBPPTT-EEEE-TTS-EEEPTT-SS----TT-

InterPro domains:
  IPR013083 Zinc finger, RING/FYVE/PHD-type [G3DSA:3.30.40.10] (50-96)